Protein AF-A0A944BK37-F1 (afdb_monomer_lite)

Secondary structure (DSSP, 8-state):
--HHHHHHHHHHHHHHHHS----SS-HHHHHHHHHHHHTTTT-THHHHHHB-SHHHHHHHHHHHHHHHSTTT-PPTTSEEEEEEEEETTTTEEEEEEEEEEE-TTT--EEEEEEEEEEEEETTEEEEEEEETHHHHHHHHHHHTT--

pLDDT: mean 78.16, std 17.05, range [36.94, 95.81]

Structure (mmCIF, N/CA/C/O backbone):
data_AF-A0A944BK37-F1
#
_entry.id   AF-A0A944BK37-F1
#
loop_
_atom_site.group_PDB
_atom_site.id
_atom_site.type_symbol
_atom_site.label_atom_id
_atom_site.label_alt_id
_atom_site.label_comp_id
_atom_site.label_asym_id
_atom_site.label_entity_id
_atom_site.label_seq_id
_atom_site.pdbx_PDB_ins_code
_atom_site.Cartn_x
_atom_site.Cartn_y
_atom_site.Cartn_z
_atom_site.occupancy
_atom_site.B_iso_or_equiv
_atom_site.auth_seq_id
_atom_site.auth_comp_id
_atom_site.auth_asym_id
_atom_site.auth_atom_id
_atom_site.pdbx_PDB_model_num
ATOM 1 N N . MET A 1 1 ? 3.008 19.283 45.079 1.00 46.16 1 MET A N 1
ATOM 2 C CA . MET A 1 1 ? 3.248 19.574 43.642 1.00 46.16 1 MET A CA 1
ATOM 3 C C . MET A 1 1 ? 2.343 18.789 42.668 1.00 46.16 1 MET A C 1
ATOM 5 O O . MET A 1 1 ? 2.637 18.762 41.485 1.00 46.16 1 MET A O 1
ATOM 9 N N . PHE A 1 2 ? 1.194 18.238 43.092 1.00 42.75 2 PHE A N 1
ATOM 10 C CA . PHE A 1 2 ? 0.343 17.388 42.230 1.00 42.75 2 PHE A CA 1
ATOM 11 C C . PHE A 1 2 ? -0.740 18.120 41.409 1.00 42.75 2 PHE A C 1
ATOM 13 O O . PHE A 1 2 ? -1.343 17.523 40.528 1.00 42.75 2 PHE A O 1
ATOM 20 N N . LYS A 1 3 ? -0.980 19.419 41.637 1.00 45.62 3 LYS A N 1
ATOM 21 C CA . LYS A 1 3 ? -2.107 20.133 41.001 1.00 45.62 3 LYS A CA 1
ATOM 22 C C . LYS A 1 3 ? -1.889 20.529 39.530 1.00 45.62 3 LYS A C 1
ATOM 24 O O . LYS A 1 3 ? -2.866 20.754 38.830 1.00 45.62 3 LYS A O 1
ATOM 29 N N . LYS A 1 4 ? -0.640 20.613 39.046 1.00 45.53 4 LYS A N 1
ATOM 30 C CA . LYS A 1 4 ? -0.348 21.038 37.658 1.00 45.53 4 LYS A CA 1
ATOM 31 C C . LYS A 1 4 ? -0.450 19.904 36.629 1.00 45.53 4 LYS A C 1
ATOM 33 O O . LYS A 1 4 ? -0.805 20.169 35.489 1.00 45.53 4 LYS A O 1
ATOM 38 N N . LEU A 1 5 ? -0.194 18.655 37.029 1.00 43.53 5 LEU A N 1
ATOM 39 C CA . LEU A 1 5 ? -0.260 17.494 36.128 1.00 43.53 5 LEU A CA 1
ATOM 40 C C . LEU A 1 5 ? -1.706 17.072 35.825 1.00 43.53 5 LEU A C 1
ATOM 42 O O . LEU A 1 5 ? -2.015 16.722 34.690 1.00 43.53 5 LEU A O 1
ATOM 46 N N . SER A 1 6 ? -2.613 17.184 36.799 1.00 46.75 6 SER A N 1
ATOM 47 C CA . SER A 1 6 ? -4.019 16.805 36.606 1.00 46.75 6 SER A CA 1
ATOM 48 C C . SER A 1 6 ? -4.775 17.738 35.657 1.00 46.75 6 SER A C 1
ATOM 50 O O . SER A 1 6 ? -5.649 17.275 34.935 1.00 46.75 6 SER A O 1
ATOM 52 N N . LEU A 1 7 ? -4.425 19.029 35.596 1.00 46.06 7 LEU A N 1
ATOM 53 C CA . LEU A 1 7 ? -5.092 19.976 34.693 1.00 46.06 7 LEU A CA 1
ATOM 54 C C . LEU A 1 7 ? -4.741 19.735 33.219 1.00 46.06 7 LEU A C 1
ATOM 56 O O . LEU A 1 7 ? -5.610 19.877 32.368 1.00 46.06 7 LEU A O 1
ATOM 60 N N . ILE A 1 8 ? -3.504 19.327 32.918 1.00 52.31 8 ILE A N 1
ATOM 61 C CA . ILE A 1 8 ? -3.080 19.008 31.544 1.00 52.31 8 ILE A CA 1
ATOM 62 C C . ILE A 1 8 ? -3.805 17.753 31.047 1.00 52.31 8 ILE A C 1
ATOM 64 O O . ILE A 1 8 ? -4.321 17.743 29.933 1.00 52.31 8 ILE A O 1
ATOM 68 N N . ALA A 1 9 ? -3.904 16.720 31.890 1.00 49.41 9 ALA A N 1
ATOM 69 C CA . ALA A 1 9 ? -4.626 15.495 31.553 1.00 49.41 9 ALA A CA 1
ATOM 70 C C . ALA A 1 9 ? -6.123 15.757 31.320 1.00 49.41 9 ALA A C 1
ATOM 72 O O . ALA A 1 9 ? -6.688 15.253 30.354 1.00 49.41 9 ALA A O 1
ATOM 73 N N . ILE A 1 10 ? -6.747 16.602 32.148 1.00 52.34 10 ILE A N 1
ATOM 74 C CA . ILE A 1 10 ? -8.150 16.992 31.967 1.00 52.34 10 ILE A CA 1
ATOM 75 C C . ILE A 1 10 ? -8.312 17.827 30.691 1.00 52.34 10 ILE A C 1
ATOM 77 O O . ILE A 1 10 ? -9.238 17.572 29.935 1.00 52.34 10 ILE A O 1
ATOM 81 N N . PHE A 1 11 ? -7.407 18.758 30.380 1.00 43.00 11 PHE A N 1
ATOM 82 C CA . PHE A 1 11 ? -7.512 19.577 29.165 1.00 43.00 11 PHE A CA 1
ATOM 83 C C . PHE A 1 11 ? -7.393 18.741 27.883 1.00 43.00 11 PHE A C 1
ATOM 85 O O . PHE A 1 11 ? -8.177 18.925 26.957 1.00 43.00 11 PHE A O 1
ATOM 92 N N . ILE A 1 12 ? -6.483 17.762 27.866 1.00 51.81 12 ILE A N 1
ATOM 93 C CA . ILE A 1 12 ? -6.350 16.807 26.761 1.00 51.81 12 ILE A CA 1
ATOM 94 C C . ILE A 1 12 ? -7.642 15.986 26.617 1.00 51.81 12 ILE A C 1
ATOM 96 O O . ILE A 1 12 ? -8.213 15.954 25.534 1.00 51.81 12 ILE A O 1
ATOM 100 N N . VAL A 1 13 ? -8.168 15.413 27.710 1.00 48.19 13 VAL A N 1
ATOM 101 C CA . VAL A 1 13 ? -9.412 14.613 27.705 1.00 48.19 13 VAL A CA 1
ATOM 102 C C . VAL A 1 13 ? -10.657 15.438 27.348 1.00 48.19 13 VAL A C 1
ATOM 104 O O . VAL A 1 13 ? -11.563 14.922 26.702 1.00 48.19 13 VAL A O 1
ATOM 107 N N . THR A 1 14 ? -10.703 16.724 27.703 1.00 43.09 14 THR A N 1
ATOM 108 C CA . THR A 1 14 ? -11.879 17.570 27.436 1.00 43.09 14 THR A CA 1
ATOM 109 C C . THR A 1 14 ? -11.902 18.082 25.991 1.00 43.09 14 THR A C 1
ATOM 111 O O . THR A 1 14 ? -12.979 18.159 25.408 1.00 43.09 14 THR A O 1
ATOM 114 N N . ILE A 1 15 ? -10.742 18.335 25.362 1.00 44.22 15 ILE A N 1
ATOM 115 C CA . ILE A 1 15 ? -10.673 18.610 23.910 1.00 44.22 15 ILE A CA 1
ATOM 116 C C . ILE A 1 15 ? -11.218 17.419 23.104 1.00 44.22 15 ILE A C 1
ATOM 118 O O . ILE A 1 15 ? -11.877 17.623 22.087 1.00 44.22 15 ILE A O 1
ATOM 122 N N . PHE A 1 16 ? -11.009 16.185 23.581 1.00 45.00 16 PHE A N 1
ATOM 123 C CA . PHE A 1 16 ? -11.529 14.980 22.929 1.00 45.00 16 PHE A CA 1
ATOM 124 C C . PHE A 1 16 ? -13.060 14.835 22.977 1.00 45.00 16 PHE A C 1
ATOM 126 O O . PHE A 1 16 ? -13.584 14.045 22.198 1.00 45.00 16 PHE A O 1
ATOM 133 N N . SER A 1 17 ? -13.786 15.545 23.856 1.00 38.59 17 SER A N 1
ATOM 134 C CA . SER A 1 17 ? -15.218 15.275 24.078 1.00 38.59 17 SER A CA 1
ATOM 135 C C . SER A 1 17 ? -16.188 16.396 23.687 1.00 38.59 17 SER A C 1
ATOM 137 O O . SER A 1 17 ? -17.382 16.119 23.602 1.00 38.59 17 SER A O 1
ATOM 139 N N . THR A 1 18 ? -15.748 17.642 23.482 1.00 40.41 18 THR A N 1
ATOM 140 C CA . THR A 1 18 ? -16.679 18.791 23.330 1.00 40.41 18 THR A CA 1
ATOM 141 C C . THR A 1 18 ? -16.607 19.524 21.998 1.00 40.41 18 THR A C 1
ATOM 143 O O . THR A 1 18 ? -17.457 20.356 21.693 1.00 40.41 18 THR A O 1
ATOM 146 N N . THR A 1 19 ? -15.656 19.1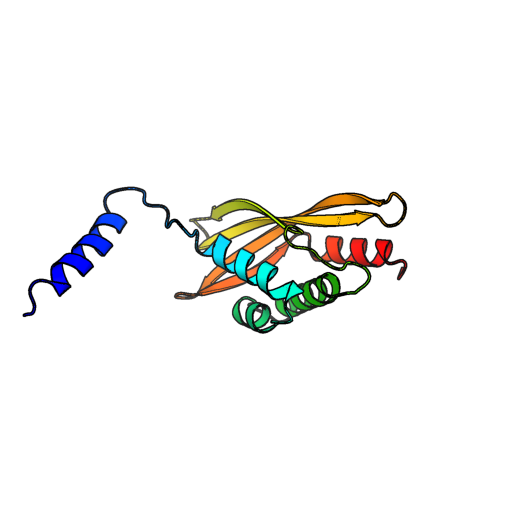66 21.153 1.00 38.66 19 THR A N 1
ATOM 147 C CA . THR A 1 19 ? -15.552 19.661 19.783 1.00 38.66 19 THR A CA 1
ATOM 148 C C . THR A 1 19 ? -15.237 18.449 18.938 1.00 38.66 19 THR A C 1
ATOM 150 O O . THR A 1 19 ? -14.470 17.607 19.391 1.00 38.66 19 THR A O 1
ATOM 153 N N . GLY A 1 20 ? -15.819 18.331 17.745 1.00 40.41 20 GLY A N 1
ATOM 154 C CA . GLY A 1 20 ? -15.499 17.295 16.759 1.00 40.41 20 GLY A CA 1
ATOM 155 C C . GLY A 1 20 ? -14.050 17.383 16.270 1.00 40.41 20 GLY A C 1
ATOM 156 O O . GLY A 1 20 ? -13.792 17.581 15.086 1.00 40.41 20 GLY A O 1
ATOM 157 N N . CYS A 1 21 ? -13.096 17.255 17.187 1.00 38.69 21 CYS A N 1
ATOM 158 C CA . CYS A 1 21 ? -11.690 17.047 16.961 1.00 38.69 21 CYS A CA 1
ATOM 159 C C . CYS A 1 21 ? -11.551 15.634 16.406 1.00 38.69 21 CYS A C 1
ATOM 161 O O . CYS A 1 21 ? -11.178 14.698 17.111 1.00 38.69 21 CYS A O 1
ATOM 163 N N . ARG A 1 22 ? -11.832 15.498 15.104 1.00 36.94 22 ARG A N 1
ATOM 164 C CA . ARG A 1 22 ? -11.078 14.578 14.256 1.00 36.94 22 ARG A CA 1
ATOM 165 C C . ARG A 1 22 ? -9.622 14.728 14.681 1.00 36.94 22 ARG A C 1
ATOM 167 O O . ARG A 1 22 ? -9.067 15.826 14.587 1.00 36.94 22 ARG A O 1
ATOM 174 N N . LEU A 1 23 ? -9.044 13.669 15.242 1.00 40.72 23 LEU A N 1
ATOM 175 C CA . LEU A 1 23 ? -7.605 13.596 15.446 1.00 40.72 23 LEU A CA 1
ATOM 176 C C . LEU A 1 23 ? -6.947 14.103 14.159 1.00 40.72 23 LEU A C 1
ATOM 178 O O . LEU A 1 23 ? -7.275 13.636 13.074 1.00 40.72 23 LEU A O 1
ATOM 182 N N . ILE A 1 24 ? -6.030 15.065 14.283 1.00 44.88 24 ILE A N 1
ATOM 183 C CA . ILE A 1 24 ? -5.260 15.633 13.159 1.00 44.88 24 ILE A CA 1
ATOM 184 C C . ILE A 1 24 ? -4.450 14.536 12.423 1.00 44.88 24 ILE A C 1
ATOM 186 O O . ILE A 1 24 ? -3.913 14.760 11.344 1.00 44.88 24 ILE A O 1
ATOM 190 N N . PHE A 1 25 ? -4.437 13.319 12.970 1.00 48.00 25 PHE A N 1
ATOM 191 C CA . PHE A 1 25 ? -4.045 12.089 12.308 1.00 48.00 25 PHE A CA 1
ATOM 192 C C . PHE A 1 25 ? -5.222 11.118 12.380 1.00 48.00 25 PHE A C 1
ATOM 194 O O . PHE A 1 25 ? -5.456 10.513 13.427 1.00 48.00 25 PHE A O 1
ATOM 201 N N . GLU A 1 26 ? -5.978 10.978 11.292 1.00 62.19 26 GLU A N 1
ATOM 202 C CA . GLU A 1 26 ? -6.840 9.810 11.109 1.00 62.19 26 GLU A CA 1
ATOM 203 C C . GLU A 1 26 ? -5.907 8.585 11.184 1.00 62.19 26 GLU A C 1
ATOM 205 O O . GLU A 1 26 ? -5.010 8.455 10.347 1.00 62.19 26 GLU A O 1
ATOM 210 N N . PRO A 1 27 ? -5.989 7.756 12.242 1.00 67.50 27 PRO A N 1
ATOM 211 C CA . PRO A 1 27 ? -4.952 6.765 12.540 1.00 67.50 27 PRO A CA 1
ATOM 212 C C . PRO A 1 27 ? -4.848 5.684 11.447 1.00 67.50 27 PRO A C 1
ATOM 214 O O . PRO A 1 27 ? -3.806 5.048 11.304 1.00 67.50 27 PRO A O 1
ATOM 217 N N . ASP A 1 28 ? -5.903 5.546 10.647 1.00 72.25 28 ASP A N 1
ATOM 218 C CA . ASP A 1 28 ? -5.984 4.799 9.392 1.00 72.25 28 ASP A CA 1
ATOM 219 C C . ASP A 1 28 ? -5.058 5.366 8.310 1.00 72.25 28 ASP A C 1
ATOM 221 O O . ASP A 1 28 ? -4.209 4.667 7.753 1.00 72.25 28 ASP A O 1
ATOM 225 N N . VAL A 1 29 ? -5.177 6.675 8.062 1.00 76.44 29 VAL A N 1
ATOM 226 C CA . VAL A 1 29 ? -4.340 7.428 7.119 1.00 76.44 29 VAL A CA 1
ATOM 227 C C . VAL A 1 29 ? -2.885 7.342 7.542 1.00 76.44 29 VAL A C 1
ATOM 229 O O . VAL A 1 29 ? -2.018 7.148 6.694 1.00 76.44 29 VAL A O 1
ATOM 232 N N . ASP A 1 30 ? -2.604 7.457 8.840 1.00 83.25 30 ASP A N 1
ATOM 233 C CA . ASP A 1 30 ? -1.251 7.328 9.377 1.00 83.25 30 ASP A CA 1
ATOM 234 C C . ASP A 1 30 ? -0.671 5.923 9.151 1.00 83.25 30 ASP A C 1
ATOM 236 O O . ASP A 1 30 ? 0.472 5.802 8.711 1.00 83.25 30 ASP A O 1
ATOM 240 N N . ALA A 1 31 ? -1.446 4.862 9.387 1.00 85.38 31 ALA A N 1
ATOM 241 C CA . ALA A 1 31 ? -0.999 3.490 9.158 1.00 85.38 31 ALA A CA 1
ATOM 242 C C . ALA A 1 31 ? -0.634 3.246 7.682 1.00 85.38 31 ALA A C 1
ATOM 244 O O . ALA A 1 31 ? 0.467 2.773 7.385 1.00 85.38 31 ALA A O 1
ATOM 245 N N . VAL A 1 32 ? -1.504 3.646 6.750 1.00 88.44 32 VAL A N 1
ATOM 246 C CA . VAL A 1 32 ? -1.253 3.517 5.304 1.00 88.44 32 VAL A CA 1
ATOM 247 C C . VAL A 1 32 ? -0.120 4.439 4.842 1.00 88.44 32 VAL A C 1
ATOM 249 O O . VAL A 1 32 ? 0.736 4.031 4.058 1.00 88.44 32 VAL A O 1
ATOM 252 N N . SER A 1 33 ? -0.040 5.662 5.368 1.00 86.75 33 SER A N 1
ATOM 253 C CA . SER A 1 33 ? 1.055 6.591 5.055 1.00 86.75 33 SER A CA 1
ATOM 254 C C . SER A 1 33 ? 2.403 6.047 5.520 1.00 86.75 33 SER A C 1
ATOM 256 O O . SER A 1 33 ? 3.377 6.112 4.770 1.00 86.75 33 SER A O 1
ATOM 258 N N . ARG A 1 34 ? 2.474 5.470 6.729 1.00 87.19 34 ARG A N 1
ATOM 259 C CA . ARG A 1 34 ? 3.686 4.816 7.246 1.00 87.19 34 ARG A CA 1
ATOM 260 C C . ARG A 1 34 ? 4.083 3.624 6.391 1.00 87.19 34 ARG A C 1
ATOM 262 O O . ARG A 1 34 ? 5.265 3.499 6.082 1.00 87.19 34 ARG A O 1
ATOM 269 N N . LEU A 1 35 ? 3.117 2.806 5.968 1.00 90.25 35 LEU A N 1
ATOM 270 C CA . LEU A 1 35 ? 3.357 1.698 5.047 1.00 90.25 35 LEU A CA 1
ATOM 271 C C . LEU A 1 35 ? 4.046 2.189 3.770 1.00 90.25 35 LEU A C 1
ATOM 273 O O . LEU A 1 35 ? 5.142 1.737 3.451 1.00 90.25 35 LEU A O 1
ATOM 277 N N . PHE A 1 36 ? 3.447 3.144 3.056 1.00 89.56 36 PHE A N 1
ATOM 278 C CA . PHE A 1 36 ? 4.007 3.624 1.792 1.00 89.56 36 PHE A CA 1
ATOM 279 C C . PHE A 1 36 ? 5.291 4.443 1.959 1.00 89.56 36 PHE A C 1
ATOM 281 O O . PHE A 1 36 ? 6.151 4.411 1.081 1.00 89.56 36 PHE A O 1
ATOM 288 N N . ALA A 1 37 ? 5.457 5.159 3.073 1.00 86.94 37 ALA A N 1
ATOM 289 C CA . ALA A 1 37 ? 6.696 5.869 3.380 1.00 86.94 37 ALA A CA 1
ATOM 290 C C . ALA A 1 37 ? 7.868 4.914 3.665 1.00 86.94 37 ALA A C 1
ATOM 292 O O . ALA A 1 37 ? 9.012 5.267 3.379 1.00 86.94 37 ALA A O 1
ATOM 293 N N . SER A 1 38 ? 7.597 3.713 4.192 1.00 85.81 38 SER A N 1
ATOM 294 C CA . SER A 1 38 ? 8.625 2.721 4.524 1.00 85.81 38 SER A CA 1
ATOM 295 C C . SER A 1 38 ? 9.054 1.853 3.333 1.00 85.81 38 SER A C 1
ATOM 297 O O . SER A 1 38 ? 10.126 1.240 3.361 1.00 85.81 38 SER A O 1
ATOM 299 N N . MET A 1 39 ? 8.241 1.786 2.269 1.00 88.25 39 MET A N 1
ATOM 300 C CA . MET A 1 39 ? 8.544 0.929 1.117 1.00 88.25 39 MET A CA 1
ATOM 301 C C . MET A 1 39 ? 9.829 1.343 0.378 1.00 88.25 39 MET A C 1
ATOM 303 O O . MET A 1 39 ? 10.689 0.480 0.182 1.00 88.25 39 MET A O 1
ATOM 307 N N . PRO A 1 40 ? 10.046 2.631 0.025 1.00 81.50 40 PRO A N 1
ATOM 308 C CA . PRO A 1 40 ? 11.275 3.045 -0.653 1.00 81.50 40 PRO A CA 1
ATOM 309 C C . PRO A 1 40 ? 12.524 2.935 0.233 1.00 81.50 40 PRO A C 1
ATOM 311 O O . PRO A 1 40 ? 13.630 2.792 -0.279 1.00 81.50 40 PRO A O 1
ATOM 314 N N . THR A 1 41 ? 12.372 3.008 1.562 1.00 79.56 41 THR A N 1
ATOM 315 C CA . THR A 1 41 ? 13.500 3.085 2.508 1.00 79.56 41 THR A CA 1
ATOM 316 C C . THR A 1 41 ? 14.083 1.732 2.898 1.00 79.56 41 THR A C 1
ATOM 318 O O . THR A 1 41 ? 15.102 1.688 3.584 1.00 79.56 41 THR A O 1
ATOM 321 N N . GLY A 1 42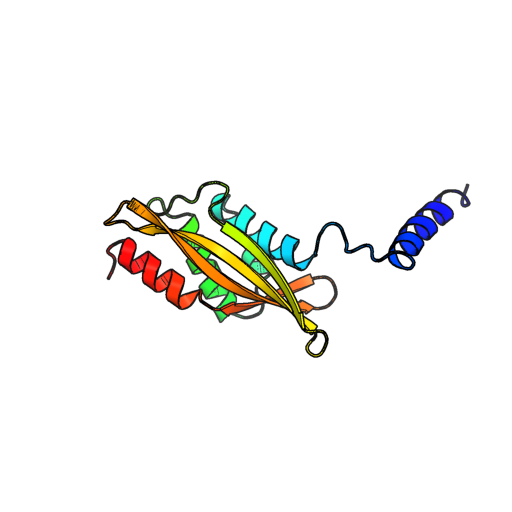 ? 13.488 0.614 2.477 1.00 70.94 42 GLY A N 1
ATOM 322 C CA . GLY A 1 42 ? 14.004 -0.699 2.864 1.00 70.94 42 GLY A CA 1
ATOM 323 C C . GLY A 1 42 ? 13.411 -1.251 4.172 1.00 70.94 42 GLY A C 1
ATOM 324 O O . GLY A 1 42 ? 13.780 -2.349 4.588 1.00 70.94 42 GLY A O 1
ATOM 325 N N . GLU A 1 43 ? 12.433 -0.576 4.784 1.00 78.94 43 GLU A N 1
ATOM 326 C CA . GLU A 1 43 ? 11.858 -0.996 6.066 1.00 78.94 43 GLU A CA 1
ATOM 327 C C . GLU A 1 43 ? 10.582 -1.844 5.887 1.00 78.94 43 GLU A C 1
ATOM 329 O O . GLU A 1 43 ? 9.450 -1.361 5.931 1.00 78.94 43 GLU A O 1
ATOM 334 N N . ASN A 1 44 ? 10.773 -3.156 5.707 1.00 80.12 44 ASN A N 1
ATOM 335 C CA . ASN A 1 44 ? 9.685 -4.145 5.595 1.00 80.12 44 ASN A CA 1
ATOM 336 C C . ASN A 1 44 ? 8.965 -4.394 6.944 1.00 80.12 44 ASN A C 1
ATOM 338 O O . ASN A 1 44 ? 7.861 -4.928 6.992 1.00 80.12 44 ASN A O 1
ATOM 342 N N . ARG A 1 45 ? 9.545 -3.955 8.070 1.00 86.25 45 ARG A N 1
ATOM 343 C CA . ARG A 1 45 ? 8.947 -4.118 9.405 1.00 86.25 45 ARG A CA 1
ATOM 344 C C . ARG A 1 45 ? 7.500 -3.612 9.471 1.00 86.25 45 ARG A C 1
ATOM 346 O O . ARG A 1 45 ? 6.669 -4.283 10.071 1.00 86.25 45 ARG A O 1
ATOM 353 N N . VAL A 1 46 ? 7.195 -2.496 8.809 1.00 85.69 46 VAL A N 1
ATOM 354 C CA . VAL A 1 46 ? 5.849 -1.901 8.794 1.00 85.69 46 VAL A CA 1
ATOM 355 C C . VAL A 1 46 ? 4.822 -2.812 8.115 1.00 85.69 46 VAL A C 1
ATOM 357 O O . VAL A 1 46 ? 3.702 -2.920 8.602 1.00 85.69 46 VAL A O 1
ATOM 360 N N . VAL A 1 47 ? 5.205 -3.541 7.057 1.00 85.88 47 VAL A N 1
ATOM 361 C CA . VAL A 1 47 ? 4.327 -4.538 6.417 1.00 85.88 47 VAL A CA 1
ATOM 362 C C . VAL A 1 47 ? 3.920 -5.597 7.439 1.00 85.88 47 VAL A C 1
ATOM 364 O O . VAL A 1 47 ? 2.737 -5.869 7.592 1.00 85.88 47 VAL A O 1
ATOM 367 N N . ARG A 1 48 ? 4.889 -6.138 8.191 1.00 84.31 48 ARG A N 1
ATOM 368 C CA . ARG A 1 48 ? 4.645 -7.163 9.223 1.00 84.31 48 ARG A CA 1
ATOM 369 C C . ARG A 1 48 ? 3.833 -6.655 10.410 1.00 84.31 48 ARG A C 1
ATOM 371 O O . ARG A 1 48 ? 3.181 -7.445 11.077 1.00 84.31 48 ARG A O 1
ATOM 378 N N . GLU A 1 49 ? 3.939 -5.368 10.725 1.00 86.44 49 GLU A N 1
ATOM 379 C CA . GLU A 1 49 ? 3.178 -4.760 11.818 1.00 86.44 49 GLU A CA 1
ATOM 380 C C . GLU A 1 49 ? 1.716 -4.519 11.445 1.00 86.44 49 GLU A C 1
ATOM 382 O O . GLU A 1 49 ? 0.869 -4.544 12.336 1.00 86.44 49 GLU A O 1
ATOM 387 N N . LEU A 1 50 ? 1.440 -4.279 10.160 1.00 87.62 50 LEU A N 1
ATOM 388 C CA . LEU A 1 50 ? 0.115 -3.918 9.670 1.00 87.62 50 LEU A CA 1
ATOM 389 C C . LEU A 1 50 ? -0.650 -5.090 9.060 1.00 87.62 50 LEU A C 1
ATOM 391 O O . LEU A 1 50 ? -1.867 -5.054 9.093 1.00 87.62 50 LEU A O 1
ATOM 395 N N . CYS A 1 51 ? -0.014 -6.106 8.483 1.00 86.81 51 CYS A N 1
ATOM 396 C CA . CYS A 1 51 ? -0.764 -7.193 7.854 1.00 86.81 51 CYS A CA 1
ATOM 397 C C . CYS A 1 51 ? -1.363 -8.164 8.886 1.00 86.81 51 CYS A C 1
ATOM 399 O O . CYS A 1 51 ? -0.682 -8.566 9.831 1.00 86.81 51 CYS A O 1
ATOM 401 N N . ASP A 1 52 ? -2.622 -8.561 8.682 1.00 79.38 52 ASP A N 1
ATOM 402 C CA . ASP A 1 52 ? -3.254 -9.668 9.403 1.00 79.38 52 ASP A CA 1
ATOM 403 C C . ASP A 1 52 ? -3.617 -10.785 8.416 1.00 79.38 52 ASP A C 1
ATOM 405 O O . ASP A 1 52 ? -4.549 -10.671 7.625 1.00 79.38 52 ASP A O 1
ATOM 409 N N . GLY A 1 53 ? -2.811 -11.849 8.408 1.00 81.69 53 GLY A N 1
ATOM 410 C CA . GLY A 1 53 ? -2.972 -12.992 7.507 1.00 81.69 53 GLY A CA 1
ATOM 411 C C . GLY A 1 53 ? -1.888 -13.121 6.430 1.00 81.69 53 GLY A C 1
ATOM 412 O O . GLY A 1 53 ? -1.326 -12.150 5.925 1.00 81.69 53 GLY A O 1
ATOM 413 N N . GLU A 1 54 ? -1.584 -14.367 6.063 1.00 86.31 54 GLU A N 1
ATOM 414 C CA . GLU A 1 54 ? -0.471 -14.701 5.164 1.00 86.31 54 GLU A CA 1
ATOM 415 C C . GLU A 1 54 ? -0.646 -14.118 3.753 1.00 86.31 54 GLU A C 1
ATOM 417 O O . GLU A 1 54 ? 0.312 -13.607 3.168 1.00 86.31 54 GLU A O 1
ATOM 422 N N . GLU A 1 55 ? -1.870 -14.133 3.222 1.00 88.62 55 GLU A N 1
ATOM 423 C CA . GLU A 1 55 ? -2.144 -13.676 1.859 1.00 88.62 55 GLU A CA 1
ATOM 424 C C . GLU A 1 55 ? -1.936 -12.167 1.701 1.00 88.62 55 GLU A C 1
ATOM 426 O O . GLU A 1 55 ? -1.227 -11.737 0.789 1.00 88.62 55 GLU A O 1
ATOM 431 N N . VAL A 1 56 ? -2.485 -11.353 2.608 1.00 89.56 56 VAL A N 1
ATOM 432 C CA . VAL A 1 56 ? -2.333 -9.895 2.532 1.00 89.56 56 VAL A CA 1
ATOM 433 C C . VAL A 1 56 ? -0.878 -9.487 2.778 1.00 89.56 56 VAL A C 1
ATOM 435 O O . VAL A 1 56 ? -0.342 -8.648 2.052 1.00 89.56 56 VAL A O 1
ATOM 438 N N . CYS A 1 57 ? -0.173 -10.164 3.699 1.00 90.44 57 CYS A N 1
ATOM 439 C CA . CYS A 1 57 ? 1.269 -9.980 3.864 1.00 90.44 57 CYS A CA 1
ATOM 440 C C . CYS A 1 57 ? 2.022 -10.302 2.561 1.00 90.44 57 CYS A C 1
ATOM 442 O O . CYS A 1 57 ? 2.929 -9.562 2.180 1.00 90.44 57 CYS A O 1
ATOM 444 N N . ARG A 1 58 ? 1.679 -11.392 1.859 1.00 90.44 58 ARG A N 1
ATOM 445 C CA . ARG A 1 58 ? 2.320 -11.781 0.592 1.00 90.44 58 ARG A CA 1
ATOM 446 C C . ARG A 1 58 ? 2.106 -10.726 -0.491 1.00 90.44 58 ARG A C 1
ATOM 448 O O . ARG A 1 58 ? 3.073 -10.311 -1.124 1.00 90.44 58 ARG A O 1
ATOM 455 N N . GLN A 1 59 ? 0.876 -10.248 -0.667 1.00 90.81 59 GLN A N 1
ATOM 456 C CA . GLN A 1 59 ? 0.558 -9.219 -1.661 1.00 90.81 59 GLN A CA 1
ATOM 457 C C . GLN A 1 59 ? 1.272 -7.892 -1.367 1.00 90.81 59 GLN A C 1
ATOM 459 O O . GLN A 1 59 ? 1.866 -7.294 -2.268 1.00 90.81 59 GLN A O 1
ATOM 464 N N . LEU A 1 60 ? 1.294 -7.462 -0.103 1.00 91.75 60 LEU A N 1
ATOM 465 C CA . LEU A 1 60 ? 2.016 -6.261 0.320 1.00 91.75 60 LEU A CA 1
ATOM 466 C C . LEU A 1 60 ? 3.535 -6.405 0.163 1.00 91.75 60 LEU A C 1
ATOM 468 O O . LEU A 1 60 ? 4.202 -5.440 -0.201 1.00 91.75 60 LEU A O 1
ATOM 472 N N . ASN A 1 61 ? 4.089 -7.603 0.370 1.00 90.88 61 ASN A N 1
ATOM 473 C CA . ASN A 1 61 ? 5.497 -7.883 0.082 1.00 90.88 61 ASN A CA 1
ATOM 474 C C . ASN A 1 61 ? 5.809 -7.813 -1.421 1.00 90.88 61 ASN A C 1
ATOM 476 O O . ASN A 1 61 ? 6.863 -7.298 -1.796 1.00 90.88 61 ASN A O 1
ATOM 480 N N . SER A 1 62 ? 4.904 -8.273 -2.288 1.00 91.19 62 SER A N 1
ATOM 481 C CA . SER A 1 62 ? 5.048 -8.115 -3.741 1.00 91.19 62 SER A CA 1
ATOM 482 C C . SER A 1 62 ? 5.018 -6.642 -4.152 1.00 91.19 62 SER A C 1
ATOM 484 O O . SER A 1 62 ? 5.882 -6.201 -4.911 1.00 91.19 62 SER A O 1
ATOM 486 N N . LEU A 1 63 ? 4.086 -5.855 -3.597 1.00 91.38 63 LEU A N 1
ATOM 487 C CA . LEU A 1 63 ? 4.030 -4.405 -3.808 1.00 91.38 63 LEU A CA 1
ATOM 488 C C . LEU A 1 63 ? 5.321 -3.726 -3.355 1.00 91.38 63 LEU A C 1
ATOM 490 O O . LEU A 1 63 ? 5.906 -2.935 -4.087 1.00 91.38 63 LEU A O 1
ATOM 494 N N . TYR A 1 64 ? 5.796 -4.083 -2.168 1.00 89.88 64 TYR A N 1
ATOM 495 C CA . TYR A 1 64 ? 7.052 -3.601 -1.620 1.00 89.88 64 TYR A CA 1
ATOM 496 C C . TYR A 1 64 ? 8.241 -3.908 -2.549 1.00 89.88 64 TYR A C 1
ATOM 498 O O . TYR A 1 64 ? 9.056 -3.030 -2.842 1.00 89.88 64 TYR A O 1
ATOM 506 N N . GLY A 1 65 ? 8.328 -5.143 -3.054 1.00 88.44 65 GLY A N 1
ATOM 507 C CA . GLY A 1 65 ? 9.358 -5.558 -4.008 1.00 88.44 65 GLY A CA 1
ATOM 508 C C . GLY A 1 65 ? 9.298 -4.777 -5.320 1.00 88.44 65 GLY A C 1
ATOM 509 O O . GLY A 1 65 ? 10.339 -4.378 -5.845 1.00 88.44 65 GLY A O 1
ATOM 510 N N . LEU A 1 66 ? 8.090 -4.495 -5.815 1.00 88.56 66 LEU A N 1
ATOM 511 C CA . LEU A 1 66 ? 7.883 -3.652 -6.988 1.00 88.56 66 LEU A CA 1
ATOM 512 C C . LEU A 1 66 ? 8.351 -2.215 -6.737 1.00 88.56 66 LEU A C 1
ATOM 514 O O . LEU A 1 66 ? 9.139 -1.700 -7.528 1.00 88.56 66 LEU A O 1
ATOM 518 N N . VAL A 1 67 ? 7.912 -1.589 -5.638 1.00 88.69 67 VAL A N 1
ATOM 519 C CA . VAL A 1 67 ? 8.243 -0.196 -5.284 1.00 88.69 67 VAL A CA 1
ATOM 520 C C . VAL A 1 67 ? 9.758 0.016 -5.223 1.00 88.69 67 VAL A C 1
ATOM 522 O O . VAL A 1 67 ? 10.264 1.036 -5.691 1.00 88.69 67 VAL A O 1
ATOM 525 N N . LYS A 1 68 ? 10.484 -0.978 -4.701 1.00 84.44 68 LYS A N 1
ATOM 526 C CA . LYS A 1 68 ? 11.946 -0.974 -4.584 1.00 84.44 68 LYS A CA 1
ATOM 527 C C . LYS A 1 68 ? 12.680 -1.329 -5.886 1.00 84.44 68 LYS A C 1
ATOM 529 O O . LYS A 1 68 ? 13.885 -1.108 -5.984 1.00 84.44 68 LYS A O 1
ATOM 534 N N . SER A 1 69 ? 12.004 -1.924 -6.866 1.00 85.06 69 SER A N 1
ATOM 535 C CA . SER A 1 69 ? 12.661 -2.371 -8.096 1.00 85.06 69 SER A CA 1
ATOM 536 C C . SER A 1 69 ? 13.275 -1.196 -8.863 1.00 85.06 69 SER A C 1
ATOM 538 O O . SER A 1 69 ? 12.681 -0.124 -8.936 1.00 85.06 69 SER A O 1
ATOM 540 N N . GLU A 1 70 ? 14.438 -1.405 -9.485 1.00 83.12 70 GLU A N 1
ATOM 541 C CA . GLU A 1 70 ? 15.109 -0.372 -10.296 1.00 83.12 70 GLU A CA 1
ATOM 542 C C . GLU A 1 70 ? 14.251 0.097 -11.478 1.00 83.12 70 GLU A C 1
ATOM 544 O O . GLU A 1 70 ? 14.344 1.246 -11.899 1.00 83.12 70 GLU A O 1
ATOM 549 N N . TRP A 1 71 ? 13.398 -0.792 -11.994 1.00 82.81 71 TRP A N 1
ATOM 550 C CA . TRP A 1 71 ? 12.484 -0.492 -13.091 1.00 82.81 71 TRP A CA 1
ATOM 551 C C . TRP A 1 71 ? 11.412 0.527 -12.687 1.00 82.81 71 TRP A C 1
ATOM 553 O O . TRP A 1 71 ? 11.162 1.481 -13.420 1.00 82.81 71 TRP A O 1
ATOM 563 N N . TYR A 1 72 ? 10.787 0.338 -11.523 1.00 82.50 72 TYR A N 1
ATOM 564 C CA . TYR A 1 72 ? 9.738 1.238 -11.048 1.00 82.50 72 TYR A CA 1
ATOM 565 C C . TYR A 1 72 ? 10.316 2.475 -10.347 1.00 82.50 72 TYR A C 1
ATOM 567 O O . TYR A 1 72 ? 9.810 3.578 -10.542 1.00 82.50 72 TYR A O 1
ATOM 575 N N . ASN A 1 73 ? 11.381 2.285 -9.557 1.00 76.19 73 ASN A N 1
ATOM 576 C CA . ASN A 1 73 ? 12.142 3.304 -8.830 1.00 76.19 73 ASN A CA 1
ATOM 577 C C . ASN A 1 73 ? 11.251 4.395 -8.214 1.00 76.19 73 ASN A C 1
ATOM 579 O O . ASN A 1 73 ? 11.297 5.568 -8.602 1.00 76.19 73 ASN A O 1
ATOM 583 N N . ALA A 1 74 ? 10.392 3.984 -7.281 1.00 81.00 74 ALA A N 1
ATOM 584 C CA . ALA A 1 74 ? 9.377 4.852 -6.707 1.00 81.00 74 ALA A CA 1
ATOM 585 C C . ALA A 1 74 ? 9.993 6.097 -6.054 1.00 81.00 74 ALA A C 1
ATOM 587 O O . ALA A 1 74 ? 10.754 6.005 -5.089 1.00 81.00 74 ALA A O 1
ATOM 588 N N . GLN A 1 75 ? 9.618 7.278 -6.538 1.00 75.00 75 GLN A N 1
ATOM 589 C CA . GLN A 1 75 ? 10.005 8.543 -5.918 1.00 75.00 75 GLN A CA 1
ATOM 590 C C . GLN A 1 75 ? 8.953 9.015 -4.916 1.00 75.00 75 GLN A C 1
ATOM 592 O O . GLN A 1 75 ? 7.805 8.570 -4.929 1.00 75.00 75 GLN A O 1
ATOM 597 N N . LYS A 1 76 ? 9.322 9.970 -4.055 1.00 75.62 76 LYS A N 1
ATOM 598 C CA . LYS A 1 76 ? 8.372 10.625 -3.147 1.00 75.62 76 LYS A CA 1
ATOM 599 C C . LYS A 1 76 ? 7.143 11.113 -3.932 1.00 75.62 76 LYS A C 1
ATOM 601 O O . LYS A 1 76 ? 7.287 11.792 -4.943 1.00 75.62 76 LYS A O 1
ATOM 606 N N . GLY A 1 77 ? 5.947 10.775 -3.447 1.00 79.38 77 GLY A N 1
ATOM 607 C CA . GLY A 1 77 ? 4.684 11.113 -4.115 1.00 79.38 77 GLY A CA 1
ATOM 608 C C . GLY A 1 77 ? 4.197 10.088 -5.148 1.00 79.38 77 GLY A C 1
ATOM 609 O O . GLY A 1 77 ? 3.299 10.399 -5.923 1.00 79.38 77 GLY A O 1
ATOM 610 N N . PHE A 1 78 ? 4.751 8.869 -5.169 1.00 86.94 78 PHE A N 1
ATOM 611 C CA . PHE A 1 78 ? 4.238 7.766 -5.996 1.00 86.94 78 PHE A CA 1
ATOM 612 C C . PHE A 1 78 ? 2.859 7.242 -5.557 1.00 86.94 78 PHE A C 1
ATOM 614 O O . PHE A 1 78 ? 2.264 6.438 -6.266 1.00 86.94 78 PHE A O 1
ATOM 621 N N . TYR A 1 79 ? 2.349 7.686 -4.411 1.00 91.81 79 TYR A N 1
ATOM 622 C CA . TYR A 1 79 ? 1.021 7.350 -3.918 1.00 91.81 79 TYR A CA 1
ATOM 623 C C . TYR A 1 79 ? 0.290 8.611 -3.451 1.00 91.81 79 TYR A C 1
ATOM 625 O O . TYR A 1 79 ? 0.921 9.610 -3.091 1.00 91.81 79 TYR A O 1
ATOM 633 N N . ASN A 1 80 ? -1.039 8.562 -3.445 1.00 89.69 80 ASN A N 1
ATOM 634 C CA . ASN A 1 80 ? -1.887 9.633 -2.943 1.00 89.69 80 ASN A CA 1
ATOM 635 C C . ASN A 1 80 ? -3.131 9.059 -2.257 1.00 89.69 80 ASN A C 1
ATOM 637 O O . ASN A 1 80 ? -3.935 8.389 -2.903 1.00 89.69 80 ASN A O 1
ATOM 641 N N . ILE A 1 81 ? -3.305 9.343 -0.967 1.00 89.31 81 ILE A N 1
ATOM 642 C CA . ILE A 1 81 ? -4.510 8.963 -0.223 1.00 89.31 81 ILE A CA 1
ATOM 643 C C . ILE A 1 81 ? -5.628 9.935 -0.607 1.00 89.31 81 ILE A C 1
ATOM 645 O O . ILE A 1 81 ? -5.495 11.146 -0.441 1.00 89.31 81 ILE A O 1
ATOM 649 N N . LYS A 1 82 ? -6.725 9.409 -1.152 1.00 90.62 82 LYS A N 1
ATOM 650 C CA . LYS A 1 82 ? -7.839 10.209 -1.677 1.00 90.62 82 LYS A CA 1
ATOM 651 C C . LYS A 1 82 ? -8.902 10.496 -0.640 1.00 90.62 82 LYS A C 1
ATOM 653 O O . LYS A 1 82 ? -9.387 11.621 -0.558 1.00 90.62 82 LYS A O 1
ATOM 658 N N . ARG A 1 83 ? -9.302 9.465 0.098 1.00 88.62 83 ARG A N 1
ATOM 659 C CA . ARG A 1 83 ? -10.364 9.534 1.100 1.00 88.62 83 ARG A CA 1
ATOM 660 C C . ARG A 1 83 ? -10.279 8.346 2.048 1.00 88.62 83 ARG A C 1
ATOM 662 O O . ARG A 1 83 ? -9.675 7.326 1.711 1.00 88.62 83 ARG A O 1
ATOM 669 N N . VAL A 1 84 ? -10.949 8.492 3.183 1.00 88.12 84 VAL A N 1
ATOM 670 C CA . VAL A 1 84 ? -11.194 7.427 4.153 1.00 88.12 84 VAL A CA 1
ATOM 671 C C . VAL A 1 84 ? -12.692 7.318 4.383 1.00 88.12 84 VAL A C 1
ATOM 673 O O . VAL A 1 84 ? -13.372 8.335 4.536 1.00 88.12 84 VAL A O 1
ATOM 676 N N . GLU A 1 85 ? -13.198 6.092 4.387 1.00 88.81 85 GLU A N 1
ATOM 677 C CA . GLU A 1 85 ? -14.581 5.773 4.735 1.00 88.81 85 GLU A CA 1
ATOM 678 C C . GLU A 1 85 ? -14.582 4.842 5.946 1.00 88.81 85 GLU A C 1
ATOM 680 O O . GLU A 1 85 ? -13.883 3.836 5.952 1.00 88.81 85 GLU A O 1
ATOM 685 N N . ILE A 1 86 ? -15.356 5.178 6.976 1.00 88.00 86 ILE A N 1
ATOM 686 C CA . ILE A 1 86 ? -15.457 4.383 8.205 1.00 88.00 86 ILE A CA 1
ATOM 687 C C . ILE A 1 86 ? -16.826 3.711 8.203 1.00 88.00 86 ILE A C 1
ATOM 689 O O . ILE A 1 86 ? -17.849 4.396 8.181 1.00 88.00 86 ILE A O 1
ATOM 693 N N . ALA A 1 87 ? -16.847 2.381 8.217 1.00 86.62 87 ALA A N 1
ATOM 694 C CA . ALA A 1 87 ? -18.071 1.595 8.285 1.00 86.62 87 ALA A CA 1
ATOM 695 C C . ALA A 1 87 ? -18.389 1.262 9.748 1.00 86.62 87 ALA A C 1
ATOM 697 O O . ALA A 1 87 ? -17.982 0.220 10.267 1.00 86.62 87 ALA A O 1
ATOM 698 N N . GLU A 1 88 ? -19.128 2.158 10.411 1.00 78.00 88 GLU A N 1
ATOM 699 C CA . GLU A 1 88 ? -19.451 2.069 11.846 1.00 78.00 88 GLU A CA 1
ATOM 700 C C . GLU A 1 88 ? -20.083 0.724 12.243 1.00 78.00 88 GLU A C 1
ATOM 702 O O . GLU A 1 88 ? -19.748 0.180 13.294 1.00 78.00 88 GLU A O 1
ATOM 707 N N . ASP A 1 89 ? -20.916 0.148 11.373 1.00 81.38 89 ASP A N 1
ATOM 708 C CA . ASP A 1 89 ? -21.634 -1.110 11.623 1.00 81.38 89 ASP A CA 1
ATOM 709 C C . ASP A 1 89 ? -20.718 -2.343 11.694 1.00 81.38 89 ASP A C 1
ATOM 711 O O . ASP A 1 89 ? -21.078 -3.360 12.285 1.00 81.38 89 ASP A O 1
ATOM 715 N N . THR A 1 90 ? -19.540 -2.267 11.074 1.00 80.69 90 THR A N 1
ATOM 716 C CA . THR A 1 90 ? -18.609 -3.400 10.940 1.00 80.69 90 THR A CA 1
ATOM 717 C C . THR A 1 90 ? -17.295 -3.185 11.684 1.00 80.69 90 THR A C 1
ATOM 719 O O . THR A 1 90 ? -16.583 -4.145 11.954 1.00 80.69 90 THR A O 1
ATOM 722 N N . GLY A 1 91 ? -16.972 -1.937 12.036 1.00 82.75 91 GLY A N 1
ATOM 723 C CA . GLY A 1 91 ? -15.686 -1.572 12.630 1.00 82.75 91 GLY A CA 1
ATOM 724 C C . GLY A 1 91 ? -14.535 -1.478 11.623 1.00 82.75 91 GLY A C 1
ATOM 725 O O . GLY A 1 91 ? -13.407 -1.197 12.038 1.00 82.75 91 GLY A O 1
ATOM 726 N N . TYR A 1 92 ? -14.807 -1.669 10.326 1.00 89.38 92 TYR A N 1
ATOM 727 C CA . TYR A 1 92 ? -13.822 -1.505 9.261 1.00 89.38 92 TYR A CA 1
ATOM 728 C C . TYR A 1 92 ? -13.652 -0.044 8.839 1.00 89.38 92 TYR A C 1
ATOM 730 O O . TYR A 1 92 ? -14.558 0.791 8.921 1.00 89.38 92 TYR A O 1
ATOM 738 N N . SER A 1 93 ? -12.459 0.239 8.337 1.00 91.81 93 SER A N 1
ATOM 739 C CA . SER A 1 93 ? -12.045 1.498 7.744 1.00 91.81 93 SER A CA 1
ATOM 740 C C . SER A 1 93 ? -11.464 1.226 6.361 1.00 91.81 93 SER A C 1
ATOM 742 O O . SER A 1 93 ? -10.635 0.335 6.189 1.00 91.81 93 SER A O 1
ATOM 744 N N . TYR A 1 94 ? -11.914 1.981 5.366 1.00 92.44 94 TYR A N 1
ATOM 745 C CA . TYR A 1 94 ? -11.536 1.835 3.967 1.00 92.44 94 TYR A CA 1
ATOM 746 C C . TYR A 1 94 ? -10.699 3.036 3.543 1.00 92.44 94 TYR A C 1
ATOM 748 O O . TYR A 1 94 ? -11.207 4.156 3.426 1.00 92.44 94 TYR A O 1
ATOM 756 N N . VAL A 1 95 ? -9.410 2.812 3.294 1.00 93.19 95 VAL A N 1
ATOM 757 C CA . VAL A 1 95 ? -8.481 3.859 2.852 1.00 93.19 95 VAL A CA 1
ATOM 758 C C . VAL A 1 95 ? -8.257 3.740 1.350 1.00 93.19 95 VAL A C 1
ATOM 760 O O . VAL A 1 95 ? -7.682 2.769 0.859 1.00 93.19 95 VAL A O 1
ATOM 763 N N . TYR A 1 96 ? -8.692 4.758 0.612 1.00 92.56 96 TYR A N 1
ATOM 764 C CA . TYR A 1 96 ? -8.597 4.806 -0.843 1.00 92.56 96 TYR A CA 1
ATOM 765 C C . TYR A 1 96 ? -7.286 5.468 -1.254 1.00 92.56 96 TYR A C 1
ATOM 767 O O . TYR A 1 96 ? -7.044 6.634 -0.924 1.00 92.56 96 TYR A O 1
ATOM 775 N N . VAL A 1 97 ? -6.453 4.745 -1.998 1.00 94.25 97 VAL A N 1
ATOM 776 C CA . VAL A 1 97 ? -5.111 5.183 -2.385 1.00 94.25 97 VAL A CA 1
ATOM 777 C C . VAL A 1 97 ? -4.927 5.052 -3.883 1.00 94.25 97 VAL A C 1
ATOM 779 O O . VAL A 1 97 ? -5.075 3.974 -4.437 1.00 94.25 97 VAL A O 1
ATOM 782 N N . ASP A 1 98 ? -4.508 6.127 -4.531 1.00 93.88 98 ASP A N 1
ATOM 783 C CA . ASP A 1 98 ? -4.016 6.058 -5.901 1.00 93.88 98 ASP A CA 1
ATOM 784 C C . ASP A 1 98 ? -2.517 5.782 -5.891 1.00 93.88 98 ASP A C 1
ATOM 786 O O . ASP A 1 98 ? -1.757 6.547 -5.294 1.00 93.88 98 ASP A O 1
ATOM 790 N N . ILE A 1 99 ? -2.076 4.744 -6.601 1.00 92.62 99 ILE A N 1
ATOM 791 C CA . ILE A 1 99 ? -0.658 4.489 -6.863 1.00 92.62 99 ILE A CA 1
ATOM 792 C C . ILE A 1 99 ? -0.328 4.871 -8.300 1.00 92.62 99 ILE A C 1
ATOM 794 O O . ILE A 1 99 ? -0.985 4.459 -9.255 1.00 92.62 99 ILE A O 1
ATOM 798 N N . LYS A 1 100 ? 0.734 5.651 -8.451 1.00 90.12 100 LYS A N 1
ATOM 799 C CA . LYS A 1 100 ? 1.299 6.067 -9.726 1.00 90.12 100 LYS A CA 1
ATOM 800 C C . LYS A 1 100 ? 2.015 4.896 -10.393 1.00 90.12 100 LYS A C 1
ATOM 802 O O . LYS A 1 100 ? 2.924 4.325 -9.811 1.00 90.12 100 LYS A O 1
ATOM 807 N N . LEU A 1 101 ? 1.689 4.579 -11.634 1.00 86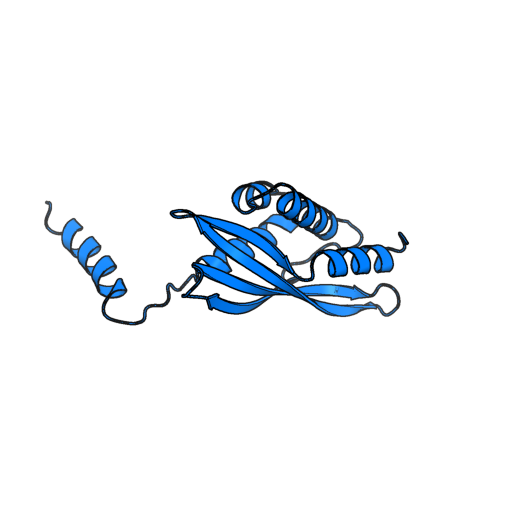.81 101 LEU A N 1
ATOM 808 C CA . LEU A 1 101 ? 2.405 3.617 -12.465 1.00 86.81 101 LEU A CA 1
ATOM 809 C C . LEU A 1 101 ? 2.763 4.281 -13.791 1.00 86.81 101 LEU A C 1
ATOM 811 O O . LEU A 1 101 ? 1.904 4.868 -14.448 1.00 86.81 101 LEU A O 1
ATOM 815 N N . ARG A 1 102 ? 4.037 4.210 -14.180 1.00 78.75 102 ARG A N 1
ATOM 816 C CA . ARG A 1 102 ? 4.474 4.668 -15.498 1.00 78.75 102 ARG A CA 1
ATOM 817 C C . ARG A 1 102 ? 4.247 3.548 -16.510 1.00 78.75 102 ARG A C 1
ATOM 819 O O . ARG A 1 102 ? 4.749 2.446 -16.325 1.00 78.75 102 ARG A O 1
ATOM 826 N N . ASP A 1 103 ? 3.512 3.869 -17.562 1.00 72.12 103 ASP A N 1
ATOM 827 C CA . ASP A 1 103 ? 3.354 3.043 -18.754 1.00 72.12 103 ASP A CA 1
ATOM 828 C C . ASP A 1 103 ? 4.672 3.046 -19.538 1.00 72.12 103 ASP A C 1
ATOM 830 O O . ASP A 1 103 ? 5.221 4.113 -19.844 1.00 72.12 103 ASP A O 1
ATOM 834 N N . SER A 1 104 ? 5.224 1.864 -19.802 1.00 69.56 104 SER A N 1
ATOM 835 C CA . SER A 1 104 ? 6.560 1.738 -20.390 1.00 69.56 104 SER A CA 1
ATOM 836 C C . SER A 1 104 ? 6.574 2.042 -21.889 1.00 69.56 104 SER A C 1
ATOM 838 O O . SER A 1 104 ? 7.585 2.528 -22.397 1.00 69.56 104 SER A O 1
ATOM 840 N N . ALA A 1 105 ? 5.452 1.838 -22.585 1.00 69.62 105 ALA A N 1
ATOM 841 C CA . ALA A 1 105 ? 5.323 2.078 -24.021 1.00 69.62 105 ALA A CA 1
ATOM 842 C C . ALA A 1 105 ? 5.131 3.564 -24.359 1.00 69.62 105 ALA A C 1
ATOM 844 O O . ALA A 1 105 ? 5.690 4.071 -25.331 1.00 69.62 105 ALA A O 1
ATOM 845 N N . SER A 1 106 ? 4.330 4.272 -23.564 1.00 73.31 106 SER A N 1
ATOM 846 C CA . SER A 1 106 ? 3.943 5.665 -23.812 1.00 73.31 106 SER A CA 1
ATOM 847 C C . SER A 1 106 ? 4.667 6.675 -22.920 1.00 73.31 106 SER A C 1
ATOM 849 O O . SER A 1 106 ? 4.586 7.879 -23.168 1.00 73.31 106 SER A O 1
ATOM 851 N N . GLY A 1 107 ? 5.328 6.214 -21.852 1.00 73.88 107 GLY A N 1
ATOM 852 C CA . GLY A 1 107 ? 5.939 7.059 -20.824 1.00 73.88 107 GLY A CA 1
ATOM 853 C C . GLY A 1 107 ? 4.929 7.810 -19.948 1.00 73.88 107 GLY A C 1
ATOM 854 O O . GLY A 1 107 ? 5.339 8.580 -19.073 1.00 73.88 107 GLY A O 1
ATOM 855 N N . ARG A 1 108 ? 3.620 7.610 -20.174 1.00 79.62 108 ARG A N 1
ATOM 856 C CA . ARG A 1 108 ? 2.543 8.285 -19.444 1.00 79.62 108 ARG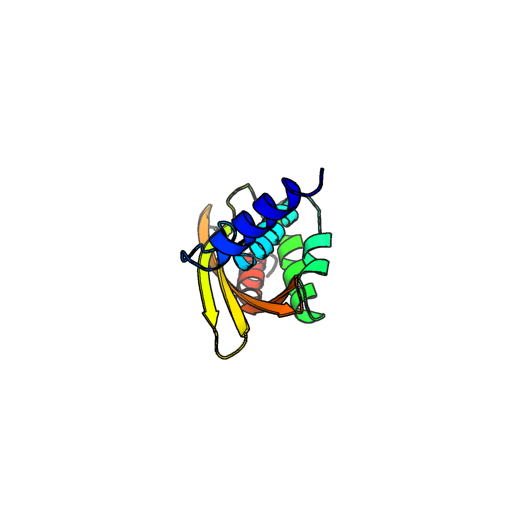 A CA 1
ATOM 857 C C . ARG A 1 108 ? 2.415 7.740 -18.033 1.00 79.62 108 ARG A C 1
ATOM 859 O O . ARG A 1 108 ? 2.665 6.571 -17.759 1.00 79.62 108 ARG A O 1
ATOM 866 N N . GLU A 1 109 ? 1.990 8.611 -17.135 1.00 81.75 109 GLU A N 1
ATOM 867 C CA . GLU A 1 109 ? 1.745 8.264 -15.744 1.00 81.75 109 GLU A CA 1
ATOM 868 C C . GLU A 1 109 ? 0.255 7.986 -15.566 1.00 81.75 109 GLU A C 1
ATOM 870 O O . GLU A 1 109 ? -0.582 8.839 -15.858 1.00 81.75 109 GLU A O 1
ATOM 875 N N . ASN A 1 110 ? -0.065 6.785 -15.100 1.00 83.12 110 ASN A N 1
ATOM 876 C CA . ASN A 1 110 ? -1.417 6.361 -14.777 1.00 83.12 110 ASN A CA 1
ATOM 877 C C . ASN A 1 110 ? -1.535 6.212 -13.263 1.00 83.12 110 ASN A C 1
ATOM 879 O O . ASN A 1 110 ? -0.641 5.667 -12.622 1.00 83.12 110 ASN A O 1
ATOM 883 N N . PHE A 1 111 ? -2.642 6.667 -12.690 1.00 86.88 111 PHE A N 1
ATOM 884 C CA . PHE A 1 111 ? -2.957 6.408 -11.290 1.00 86.88 111 PHE A CA 1
ATOM 885 C C . PHE A 1 111 ? -3.936 5.246 -11.215 1.00 86.88 111 PHE A C 1
ATOM 887 O O . PHE A 1 111 ? -4.944 5.232 -11.922 1.00 86.88 111 PHE A O 1
ATOM 894 N N . LEU A 1 112 ? -3.595 4.253 -10.403 1.00 90.06 112 LEU A N 1
ATOM 895 C CA . LEU A 1 112 ? -4.390 3.052 -10.213 1.00 90.06 112 LEU A CA 1
ATOM 896 C C . LEU A 1 112 ? -4.918 3.025 -8.781 1.00 90.06 112 LEU A C 1
ATOM 898 O O . LEU A 1 112 ? -4.110 3.119 -7.852 1.00 90.06 112 LEU A O 1
ATOM 902 N N . PRO A 1 113 ? -6.244 2.919 -8.604 1.00 93.88 113 PRO A N 1
ATOM 903 C CA . PRO A 1 113 ? -6.847 2.942 -7.287 1.00 93.88 113 PRO A CA 1
ATOM 904 C C . PRO A 1 113 ? -6.645 1.596 -6.591 1.00 93.88 113 PRO A C 1
ATOM 906 O O . PRO A 1 113 ? -6.883 0.541 -7.179 1.00 93.88 113 PRO A O 1
ATOM 909 N N . LEU A 1 114 ? -6.253 1.659 -5.326 1.00 95.81 114 LEU A N 1
ATOM 910 C CA . LEU A 1 114 ? -6.286 0.576 -4.357 1.00 95.81 114 LEU A CA 1
ATOM 911 C C . LEU A 1 114 ? -7.203 0.969 -3.199 1.00 95.81 114 LEU A C 1
ATOM 913 O O . LEU A 1 114 ? -7.274 2.147 -2.832 1.00 95.81 114 LEU A O 1
ATOM 917 N N . VAL A 1 115 ? -7.857 -0.016 -2.591 1.00 95.62 115 VAL A N 1
ATOM 918 C CA . VAL A 1 115 ? -8.632 0.191 -1.361 1.00 95.62 115 VAL A CA 1
ATOM 919 C C . VAL A 1 115 ? -8.079 -0.722 -0.285 1.00 95.62 115 VAL A C 1
ATOM 921 O O . VAL A 1 115 ? -8.052 -1.935 -0.450 1.00 95.62 115 VAL A O 1
ATOM 924 N N . PHE A 1 116 ? -7.603 -0.128 0.801 1.00 94.69 116 PHE A N 1
ATOM 925 C CA . PHE A 1 116 ? -7.135 -0.859 1.969 1.00 94.69 116 PHE A CA 1
ATOM 926 C C . PHE A 1 116 ? -8.304 -1.015 2.926 1.00 94.69 116 PHE A C 1
ATOM 928 O O . PHE A 1 116 ? -8.787 -0.017 3.461 1.00 94.69 116 PHE A O 1
ATOM 935 N N . GLU A 1 117 ? -8.740 -2.249 3.138 1.00 93.81 117 GLU A N 1
ATOM 936 C CA . GLU A 1 117 ? -9.699 -2.585 4.181 1.00 93.81 117 GLU A CA 1
ATOM 937 C C . GLU A 1 117 ? -8.941 -2.844 5.477 1.00 93.81 117 GLU A C 1
ATOM 939 O O . GLU A 1 117 ? -8.033 -3.682 5.540 1.00 93.81 117 GLU A O 1
ATOM 944 N N . MET A 1 118 ? -9.284 -2.079 6.505 1.00 92.88 118 MET A N 1
ATOM 945 C CA . MET A 1 118 ? -8.530 -2.018 7.743 1.00 92.88 118 MET A CA 1
ATOM 946 C C . MET A 1 118 ? -9.434 -2.223 8.945 1.00 92.88 118 MET A C 1
ATOM 948 O O . MET A 1 118 ? -10.519 -1.657 9.024 1.00 92.88 118 MET A O 1
ATOM 952 N N . GLU A 1 119 ? -8.953 -2.989 9.914 1.00 90.19 119 GLU A N 1
ATOM 953 C CA . GLU A 1 119 ? -9.631 -3.226 11.183 1.00 90.19 119 GLU A CA 1
ATOM 954 C C . GLU A 1 119 ? -8.752 -2.769 12.343 1.00 90.19 119 GLU A C 1
ATOM 956 O O . GLU A 1 119 ? -7.524 -2.920 12.336 1.00 90.19 119 GLU A O 1
ATOM 961 N N . ARG A 1 120 ? -9.383 -2.219 13.380 1.00 85.19 120 ARG A N 1
ATOM 962 C CA . ARG A 1 120 ? -8.685 -1.852 14.606 1.00 85.19 120 ARG A CA 1
ATOM 963 C C . ARG A 1 120 ? -8.755 -2.976 15.632 1.00 85.19 120 ARG A C 1
ATOM 965 O O . ARG A 1 120 ? -9.715 -3.086 16.391 1.00 85.19 120 ARG A O 1
ATOM 972 N N . ILE A 1 121 ? -7.662 -3.720 15.773 1.00 81.75 121 ILE A N 1
ATOM 973 C CA . ILE A 1 121 ? -7.504 -4.714 16.837 1.00 81.75 121 ILE A CA 1
ATOM 974 C C . ILE A 1 121 ? -6.801 -4.049 18.027 1.00 81.75 121 ILE A C 1
ATOM 976 O O . ILE A 1 121 ? -5.610 -3.720 18.004 1.00 81.75 121 ILE A O 1
ATOM 980 N N . LYS A 1 122 ? -7.549 -3.835 19.116 1.00 80.38 122 LYS A N 1
ATOM 981 C CA . LYS A 1 122 ? -7.102 -3.084 20.306 1.00 80.38 122 LYS A CA 1
ATOM 982 C C . LYS A 1 122 ? -6.695 -1.640 19.949 1.00 80.38 122 LYS A C 1
ATOM 984 O O . LYS A 1 122 ? -7.532 -0.774 19.712 1.00 80.38 122 LYS A O 1
ATOM 989 N N . LEU A 1 123 ? -5.395 -1.351 19.955 1.00 75.88 123 LEU A N 1
ATOM 990 C CA . LEU A 1 123 ? -4.828 -0.025 19.689 1.00 75.88 123 LEU A CA 1
ATOM 991 C C . LEU A 1 123 ? -4.061 0.027 18.363 1.00 75.88 123 LEU A C 1
ATOM 993 O O . LEU A 1 123 ? -3.353 1.001 18.122 1.00 75.88 123 LEU A O 1
ATOM 997 N N . ARG A 1 124 ? -4.153 -1.018 17.534 1.00 78.12 124 ARG A N 1
ATOM 998 C CA . ARG A 1 124 ? -3.400 -1.133 16.284 1.00 78.12 124 ARG A CA 1
ATOM 999 C C . ARG A 1 124 ? -4.344 -1.335 15.114 1.00 78.12 124 ARG A C 1
ATOM 1001 O O . ARG A 1 124 ? -5.360 -2.009 15.252 1.00 78.12 124 ARG A O 1
ATOM 1008 N N . TRP A 1 125 ? -3.983 -0.732 13.991 1.00 86.69 125 TRP A N 1
ATOM 1009 C CA . TRP A 1 125 ? -4.640 -0.973 12.720 1.00 86.69 125 TRP A CA 1
ATOM 1010 C C . TRP A 1 125 ? -3.992 -2.146 12.018 1.00 86.69 125 TRP A C 1
ATOM 1012 O O . TRP A 1 125 ? -2.764 -2.251 11.988 1.00 86.69 125 TRP A O 1
ATOM 1022 N N . HIS A 1 126 ? -4.841 -2.982 11.449 1.00 89.69 126 HIS A N 1
ATOM 1023 C CA . HIS A 1 126 ? -4.469 -4.147 10.685 1.00 89.69 126 HIS A CA 1
ATOM 1024 C C . HIS A 1 126 ? -5.118 -4.056 9.309 1.00 89.69 126 HIS A C 1
ATOM 1026 O O . HIS A 1 126 ? -6.295 -3.734 9.207 1.00 89.69 126 HIS A O 1
ATOM 1032 N N . ILE A 1 127 ? -4.347 -4.296 8.256 1.00 92.56 127 ILE A N 1
ATOM 1033 C CA . ILE A 1 127 ? -4.825 -4.403 6.883 1.00 92.56 127 ILE A CA 1
ATOM 1034 C C . ILE A 1 127 ? -5.293 -5.839 6.700 1.00 92.56 127 ILE A C 1
ATOM 1036 O O . ILE A 1 127 ? -4.485 -6.766 6.796 1.00 92.56 127 ILE A O 1
ATOM 1040 N N . TYR A 1 128 ? -6.584 -5.989 6.439 1.00 90.94 128 TYR A N 1
ATOM 1041 C CA . TYR A 1 128 ? -7.229 -7.273 6.206 1.00 90.94 128 TYR A CA 1
ATOM 1042 C C . TYR A 1 128 ? -7.177 -7.651 4.723 1.00 90.94 128 TYR A C 1
ATOM 1044 O O . TYR A 1 128 ? -6.819 -8.772 4.362 1.00 90.94 128 TYR A O 1
ATOM 1052 N N . SER A 1 129 ? -7.459 -6.684 3.846 1.00 92.25 129 SER A N 1
ATOM 1053 C CA . SER A 1 129 ? -7.447 -6.870 2.397 1.00 92.25 129 SER A CA 1
ATOM 1054 C C . SER A 1 129 ? -6.976 -5.604 1.670 1.00 92.25 129 SER A C 1
ATOM 1056 O O . SER A 1 129 ? -6.963 -4.501 2.228 1.00 92.25 129 SER A O 1
ATOM 1058 N N . VAL A 1 130 ? -6.520 -5.772 0.423 1.00 94.56 130 VAL A N 1
ATOM 1059 C CA . VAL A 1 130 ? -6.166 -4.656 -0.465 1.00 94.56 130 VAL A CA 1
ATOM 1060 C C . VAL A 1 130 ? -6.799 -4.877 -1.834 1.00 94.56 130 VAL A C 1
ATOM 1062 O O . VAL A 1 130 ? -6.238 -5.547 -2.708 1.00 94.56 130 VAL A O 1
ATOM 1065 N N . ASP A 1 131 ? -7.972 -4.291 -2.035 1.00 94.69 131 ASP A N 1
ATOM 1066 C CA . ASP A 1 131 ? -8.684 -4.387 -3.301 1.00 94.69 131 ASP A CA 1
ATOM 1067 C C . ASP A 1 131 ? -7.921 -3.674 -4.416 1.00 94.69 131 ASP A C 1
ATOM 1069 O O . ASP A 1 131 ? -7.303 -2.623 -4.230 1.00 94.69 131 ASP A O 1
ATOM 1073 N N . GLY A 1 132 ? -7.951 -4.276 -5.605 1.00 92.81 132 GLY A N 1
ATOM 1074 C CA . GLY A 1 132 ? -7.232 -3.793 -6.784 1.00 92.81 132 GLY A CA 1
ATOM 1075 C C . GLY A 1 132 ? -5.743 -4.152 -6.812 1.00 92.81 132 GLY A C 1
ATOM 1076 O O . GLY A 1 132 ? -5.143 -4.111 -7.888 1.00 92.81 132 GLY A O 1
ATOM 1077 N N . LEU A 1 133 ? -5.143 -4.582 -5.692 1.00 93.69 133 LEU A N 1
ATOM 1078 C CA . LEU A 1 133 ? -3.707 -4.866 -5.630 1.00 93.69 133 LEU A CA 1
ATOM 1079 C C . LEU A 1 133 ? -3.272 -6.015 -6.555 1.00 93.69 133 LEU A C 1
ATOM 1081 O O . LEU A 1 133 ? -2.285 -5.842 -7.274 1.00 93.69 133 LEU A O 1
ATOM 1085 N N . PRO A 1 134 ? -3.991 -7.152 -6.640 1.00 91.50 134 PRO A N 1
ATOM 1086 C CA . PRO A 1 134 ? -3.632 -8.205 -7.587 1.00 91.50 134 PRO A CA 1
ATOM 1087 C C . PRO A 1 134 ? -3.623 -7.726 -9.045 1.00 91.50 134 PRO A C 1
ATOM 1089 O O . PRO A 1 134 ? -2.720 -8.072 -9.804 1.00 91.50 134 PRO A O 1
ATOM 1092 N N . GLU A 1 135 ? -4.595 -6.900 -9.445 1.00 91.88 135 GLU A N 1
ATOM 1093 C CA . GLU A 1 135 ? -4.645 -6.363 -10.810 1.00 91.88 135 GLU A CA 1
ATOM 1094 C C . GLU A 1 135 ? -3.545 -5.331 -11.057 1.00 91.88 135 GLU A C 1
ATOM 1096 O O . GLU A 1 135 ? -2.907 -5.351 -12.111 1.00 91.88 135 GLU A O 1
ATOM 1101 N N . PHE A 1 136 ? -3.275 -4.476 -10.070 1.00 91.62 136 PHE A N 1
ATOM 1102 C CA . PHE A 1 136 ? -2.159 -3.540 -10.108 1.00 91.62 136 PHE A CA 1
ATOM 1103 C C . PHE A 1 136 ? -0.825 -4.266 -10.327 1.00 91.62 136 PHE A C 1
ATOM 1105 O O . PHE A 1 136 ? -0.076 -3.899 -11.232 1.00 91.62 136 PHE A O 1
ATOM 1112 N N . LEU A 1 137 ? -0.552 -5.326 -9.557 1.00 90.81 137 LEU A N 1
ATOM 1113 C CA . LEU A 1 137 ? 0.671 -6.124 -9.689 1.00 90.81 137 LEU A CA 1
ATOM 1114 C C . LEU A 1 137 ? 0.764 -6.778 -11.073 1.00 90.81 137 LEU A C 1
ATOM 1116 O O . LEU A 1 137 ? 1.782 -6.623 -11.745 1.00 90.81 137 LEU A O 1
ATOM 1120 N N . ARG A 1 138 ? -0.320 -7.402 -11.557 1.00 89.94 138 ARG A N 1
ATOM 1121 C CA . ARG A 1 138 ? -0.375 -7.975 -12.916 1.00 89.94 138 ARG A CA 1
ATOM 1122 C C . ARG A 1 138 ? -0.127 -6.939 -14.008 1.00 89.94 138 ARG A C 1
ATOM 1124 O O . ARG A 1 138 ? 0.427 -7.258 -15.059 1.00 89.94 138 ARG A O 1
ATOM 1131 N N . ARG A 1 139 ? -0.602 -5.705 -13.829 1.00 88.75 139 ARG A N 1
ATOM 1132 C CA . ARG A 1 139 ? -0.338 -4.622 -14.781 1.00 88.75 139 ARG A CA 1
ATOM 1133 C C . ARG A 1 139 ? 1.121 -4.189 -14.713 1.00 88.75 139 ARG A C 1
ATOM 1135 O O . ARG A 1 139 ? 1.753 -4.098 -15.755 1.00 88.75 139 ARG A O 1
ATOM 1142 N N . ALA A 1 140 ? 1.672 -3.994 -13.520 1.00 88.12 140 ALA A N 1
ATOM 1143 C CA . ALA A 1 140 ? 3.075 -3.631 -13.352 1.00 88.12 140 ALA A CA 1
ATOM 1144 C C . ALA A 1 140 ? 4.038 -4.680 -13.945 1.00 88.12 140 ALA A C 1
ATOM 1146 O O . ALA A 1 140 ? 5.033 -4.317 -14.565 1.00 88.12 140 ALA A O 1
ATOM 1147 N N . GLU A 1 141 ? 3.725 -5.972 -13.824 1.00 87.06 141 GLU A N 1
ATOM 1148 C CA . GLU A 1 141 ? 4.496 -7.058 -14.450 1.00 87.06 141 GLU A CA 1
ATOM 1149 C C . GLU A 1 141 ? 4.456 -7.013 -15.985 1.00 87.06 141 GLU A C 1
ATOM 1151 O O . GLU A 1 141 ? 5.499 -7.165 -16.627 1.00 87.06 141 GLU A O 1
ATOM 1156 N N . ARG A 1 142 ? 3.279 -6.744 -16.572 1.00 85.75 142 ARG A N 1
ATOM 1157 C CA . ARG A 1 142 ? 3.118 -6.532 -18.022 1.00 85.75 142 ARG A CA 1
ATOM 1158 C C . ARG A 1 142 ? 3.932 -5.334 -18.508 1.00 85.75 142 ARG A C 1
ATOM 1160 O O . ARG A 1 142 ? 4.676 -5.451 -19.474 1.00 85.75 142 ARG A O 1
ATOM 1167 N N . GLU A 1 143 ? 3.857 -4.206 -17.805 1.00 83.69 143 GLU A N 1
ATOM 1168 C CA . GLU A 1 143 ? 4.619 -2.993 -18.146 1.00 83.69 143 GLU A CA 1
ATOM 1169 C C . GLU A 1 143 ? 6.140 -3.207 -18.040 1.00 83.69 143 GLU A C 1
ATOM 1171 O O . GLU A 1 143 ? 6.912 -2.581 -18.770 1.00 83.69 143 GLU A O 1
ATOM 1176 N N . ARG A 1 144 ? 6.584 -4.112 -17.159 1.00 77.12 144 ARG A N 1
ATOM 1177 C CA . ARG A 1 144 ? 7.989 -4.523 -17.036 1.00 77.12 144 ARG A CA 1
ATOM 1178 C C . ARG A 1 144 ? 8.452 -5.441 -18.179 1.00 77.12 144 ARG A C 1
ATOM 1180 O O . ARG A 1 144 ? 9.657 -5.630 -18.333 1.00 77.12 144 ARG A O 1
ATOM 1187 N N . GLY A 1 145 ? 7.535 -5.995 -18.976 1.00 68.25 145 GLY A N 1
ATOM 1188 C CA . GLY A 1 145 ? 7.835 -6.942 -20.054 1.00 68.25 145 GLY A CA 1
ATOM 1189 C C . GLY A 1 145 ? 8.126 -8.365 -19.566 1.00 68.25 145 GLY A C 1
ATOM 1190 O O . GLY A 1 145 ? 8.876 -9.088 -20.216 1.00 68.25 145 GLY A O 1
ATOM 1191 N N . ILE A 1 146 ? 7.593 -8.753 -18.399 1.00 57.47 146 ILE A N 1
ATOM 1192 C CA . ILE A 1 146 ? 7.775 -10.102 -17.823 1.00 57.47 146 ILE A CA 1
ATOM 1193 C C . ILE A 1 146 ? 6.664 -11.082 -18.253 1.00 57.47 146 ILE A C 1
ATOM 1195 O O . ILE A 1 146 ? 6.784 -12.282 -18.010 1.00 57.47 146 ILE A O 1
ATOM 1199 N N . LEU A 1 147 ? 5.628 -10.612 -18.954 1.00 43.91 147 LEU A N 1
ATOM 1200 C CA . LEU A 1 147 ? 4.542 -11.434 -19.498 1.00 43.91 147 LEU A CA 1
ATOM 1201 C C . LEU A 1 147 ? 4.170 -10.999 -20.914 1.00 43.91 147 LEU A C 1
ATOM 1203 O O . LEU A 1 147 ? 4.023 -9.771 -21.113 1.00 43.91 147 LEU A O 1
#

Radius of gyration: 18.76 Å; chains: 1; bounding box: 37×36×68 Å

Foldseek 3Di:
DPPPVVVVVVVVVVVVPPDPPPPPDPVVNVLVVVLVVCLCVVDLVSLVQAADDDVSSVLSVLVSCLCNDPVFVHDPPQKDFDDKDADPVVQKIKTKMWGWDQQQVPRDIDTFIKIFIWHDDPPDIHGHDIPPSVVVSVVSCVSVVVD

Sequence (147 aa):
MFKKLSLIAIFIVTIFSTTGCRLIFEPDVDAVSRLFASMPTGENRVVRELCDGEEVCRQLNSLYGLVKSEWYNAQKGFYNIKRVEIAEDTGYSYVYVDIKLRDSASGRENFLPLVFEMERIKLRWHIYSVDGLPEFLRRAERERGIL

=== Feature glossary ===
The record interleaves many kinds of information 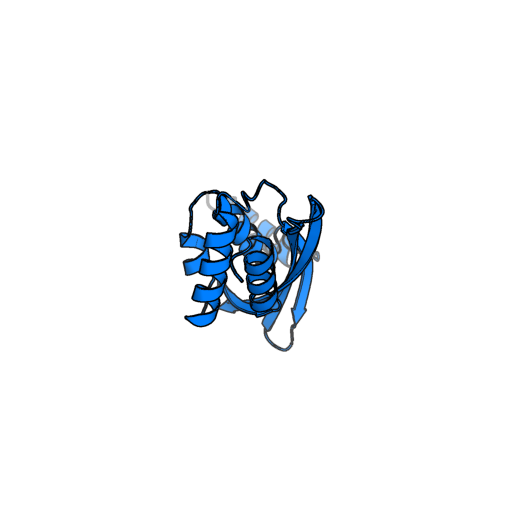about one protein. Here is each kind framed as the question it answers.

Q: What are the backbone torsion angles?
A: φ (phi) and ψ (psi) are the two rotatable backbone dihedrals per residue: φ is the C(i-1)–N–Cα–C torsion, ψ is the N–Cα–C–N(i+1) torsion, both in degrees on (−180°, 180°]. α-helical residues cluster near (−60°, −45°); β-strand residues near (−120°, +130°). A Ramachandran plot is simply a scatter of (φ, ψ) for every residue.

Q: What is the amino-acid chain?
A: This is the polypeptide sequence — one letter per residue, N-terminus first. Length ranges from a few dozen residues for small domains to over a thousand for large multi-domain proteins.

Q: How mobile is each atom in the crystal?
A: For experimental (PDB) structures, the B-factor (temperature factor) quantifies the positional spread of each atom in the crystal — a combination of thermal vibration and static disorder — in units of Å². High B-factors mark flexible loops or poorly resolved regions; low B-factors mark the rigid, well-ordered core.

Q: Are the domains correctly placed relative to each other?
A: Predicted Aligned Error (PAE) is an AlphaFold confidence matrix: entry (i, j) is the expected error in the position of residue j, in ångströms, when the prediction is superimposed on the true structure at residue i. Low PAE within a block of residues means that block is internally rigid and well-predicted; high PAE between two blocks means their relative placement is uncertain even if each block individually is confident.

Q: How confident is the AlphaFold model at each residue?
A: pLDDT is the predicted lDDT-Cα score: AlphaFold's confidence that the local environment of each residue (all inter-atomic distances within 15 Å) is correctly placed. It is a per-residue number between 0 and 100, with higher meaning more reliable.

Q: What family and function is it annotated with?
A: Functional annotations link the protein to curated databases. InterPro entries identify conserved domains and families by matching the sequence against member-database signatures (Pfam, PROSITE, CDD, …). Gene Ontology (GO) terms describe molecular function, biological process, and cellular component in a controlled vocabulary. CATH places the structure in a hierarchical fold classification (Class/Architecture/Topology/Homologous-superfamily). The organism is the source species.

Q: How big and how compact is the whole molecule?
A: Three whole-structure scalars: the radius of gyration (RMS distance of Cα from centroid, in Å), the count of Cα–Cα contacts (pairs closer than 8 Å and separated by more than four residues in sequence — i.e. tertiary, not local, contacts), and the bounding-box dimensions. Together they distinguish compact globular folds from extended fibres or disordered chains.

Q: What known structures does this most resemble?
A: The Foldseek neighbor list gives the closest experimentally determined structures in the PDB, ranked by structural alignment. TM-score near 1 means near-identical fold; near 0.3 means only rough topology match. This is how one finds what a novel AlphaFold prediction most resembles in the solved-structure universe.

Q: Which residues are buried vs exposed?
A: SASA measures how much of the protein is reachable by solvent. It is computed by rolling a water-sized probe over the atomic surface and summing the exposed area (Å²). Per-residue SASA distinguishes core (buried, low SASA) from surface (exposed, high SASA) residues; total SASA is a whole-molecule size measure.

Q: Which residues are in helices, strands, or loops?
A: Eight-state secondary structure (DSSP): H is the canonical α-helix, G the tighter 3₁₀-helix, I the wider π-helix; E/B are β-structure, T and S are turns and bends, and '-' is everything else. DSSP derives these from the pattern of main-chain N–H···O=C hydrogen bonds, not from the sequence.

Q: Where is each backbone atom in 3D?
A: Structure coordinates are given as an mmCIF _atom_site loop: one row per atom with element, residue name, chain id, sequence number, and x/y/z position in Å. Only the four main-chain atoms per residue are included here; side chains are omitted to keep the record compact.

Q: What if only a Cα trace is available?
A: Three-state secondary structure (P-SEA) collapses the eight DSSP classes into helix (a), strand (b), and coil (c). P-SEA assigns these from Cα geometry alone — distances and angles — without requiring backbone oxygens, so it works on any Cα trace.

Q: What do the rendered images s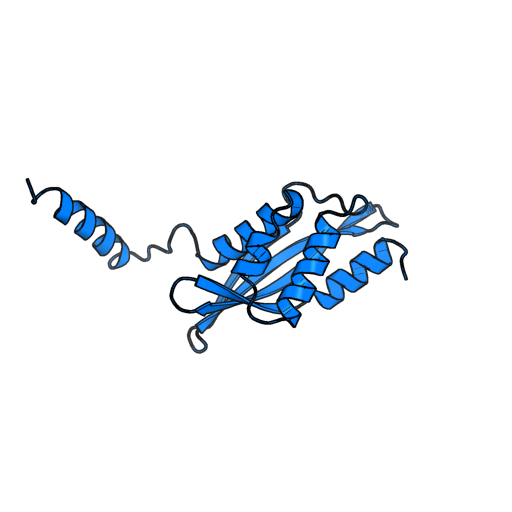how?
A: The six renders are orthographic views along the three Cartesian axes in both directions. Representation (cartoon, sticks, or surface) and color scheme (sequence-rainbow or by-chain) vary across proteins so the training set covers all the common visualization conventions.

Q: What does the local fold look like, residue by residue?
A: Foldseek's 3Di representation compresses backbone geometry into a per-residue letter drawn from a learned twenty-state alphabet. It captures the tertiary interaction pattern around each residue — which residues are packed against it in space, regardless of where they are in sequence.

Q: What do the diagnostic plots show?
A: The contact map is a binary N×N matrix image: pixel (i, j) is dark where Cα_i and Cα_j are within 8 Å and |i−j|>4. Because the |i−j|>4 filter removes local helical contacts, off-diagonal stripes parallel to the main diagonal indicate parallel β-sheets; stripes perpendicular to it indicate antiparallel β-sheets. The Ramachandran plot scatters every residue's (φ, ψ) pair against the sterically allowed regions. The PAE heatmap renders the predicted-aligned-error matrix.